Protein AF-A0A357A3L7-F1 (afdb_monomer_lite)

Radius of gyration: 9.81 Å; chains: 1; bounding box: 20×19×26 Å

pLDDT: mean 90.46, std 7.66, range [63.28, 96.69]

Structure (mmCIF, N/CA/C/O backbone):
data_AF-A0A357A3L7-F1
#
_entry.id   AF-A0A357A3L7-F1
#
loop_
_atom_site.group_PDB
_atom_site.id
_atom_site.type_symbol
_atom_site.label_atom_id
_atom_site.label_alt_id
_atom_site.label_comp_id
_atom_site.label_asym_id
_atom_site.label_entity_id
_atom_site.label_seq_id
_atom_site.pdbx_PDB_ins_code
_atom_site.Cartn_x
_atom_site.Cartn_y
_atom_site.Cartn_z
_atom_site.occupancy
_atom_site.B_iso_or_equiv
_atom_site.auth_seq_id
_atom_site.auth_comp_id
_atom_site.auth_asym_id
_atom_site.auth_atom_id
_atom_site.pdbx_PDB_model_num
ATOM 1 N N . THR A 1 1 ? -2.555 4.580 10.320 1.00 88.50 1 THR A N 1
ATOM 2 C CA . THR A 1 1 ? -3.163 4.205 11.613 1.00 88.50 1 THR A CA 1
ATOM 3 C C . THR A 1 1 ? -3.030 2.693 11.804 1.00 88.50 1 THR A C 1
ATOM 5 O O . THR A 1 1 ? -2.580 2.040 10.858 1.00 88.50 1 THR A O 1
ATOM 8 N N . PRO A 1 2 ? -3.339 2.114 12.979 1.00 95.00 2 PRO A N 1
ATOM 9 C CA . PRO A 1 2 ? -3.285 0.660 13.189 1.00 95.00 2 PRO A CA 1
ATOM 10 C C . PRO A 1 2 ? -4.119 -0.151 12.181 1.00 95.00 2 PRO A C 1
ATOM 12 O O . PRO A 1 2 ? -3.722 -1.246 11.790 1.00 95.00 2 PRO A O 1
ATOM 15 N N . GLU A 1 3 ? -5.225 0.410 11.696 1.00 95.69 3 GLU A N 1
ATOM 16 C CA . GLU A 1 3 ? -6.137 -0.212 10.728 1.00 95.69 3 GLU A CA 1
ATOM 17 C C . GLU A 1 3 ? -5.448 -0.443 9.377 1.00 95.69 3 GLU A C 1
ATOM 19 O O . GLU A 1 3 ? -5.545 -1.530 8.810 1.00 95.69 3 GLU A O 1
ATOM 24 N N . ILE A 1 4 ? -4.666 0.536 8.907 1.00 96.69 4 ILE A N 1
ATOM 25 C CA . ILE A 1 4 ? -3.872 0.425 7.671 1.00 96.69 4 ILE A CA 1
ATOM 26 C C . ILE A 1 4 ? -2.841 -0.697 7.799 1.00 96.69 4 ILE A C 1
ATOM 28 O O . ILE A 1 4 ? -2.691 -1.501 6.883 1.00 96.69 4 ILE A O 1
ATOM 32 N N . ALA A 1 5 ? -2.150 -0.771 8.941 1.00 96.44 5 ALA A N 1
ATOM 33 C CA . ALA A 1 5 ? -1.156 -1.812 9.184 1.00 96.44 5 ALA A CA 1
ATOM 34 C C . ALA A 1 5 ? -1.797 -3.208 9.214 1.00 96.44 5 ALA A C 1
ATOM 36 O O . ALA A 1 5 ? -1.278 -4.134 8.594 1.00 96.44 5 ALA A O 1
ATOM 37 N N . SER A 1 6 ? -2.955 -3.342 9.866 1.00 96.56 6 SER A N 1
ATOM 38 C CA . SER A 1 6 ? -3.734 -4.585 9.875 1.00 96.56 6 SER A CA 1
ATOM 39 C C . SER A 1 6 ? -4.154 -4.992 8.456 1.00 96.56 6 SER A C 1
ATOM 41 O O . SER A 1 6 ? -3.889 -6.114 8.021 1.00 96.56 6 SER A O 1
ATOM 43 N N . ARG A 1 7 ? -4.712 -4.051 7.682 1.00 94.81 7 ARG A N 1
ATOM 44 C CA . ARG A 1 7 ? -5.128 -4.276 6.291 1.00 94.81 7 ARG A CA 1
ATOM 45 C C . ARG A 1 7 ? -3.952 -4.672 5.395 1.00 9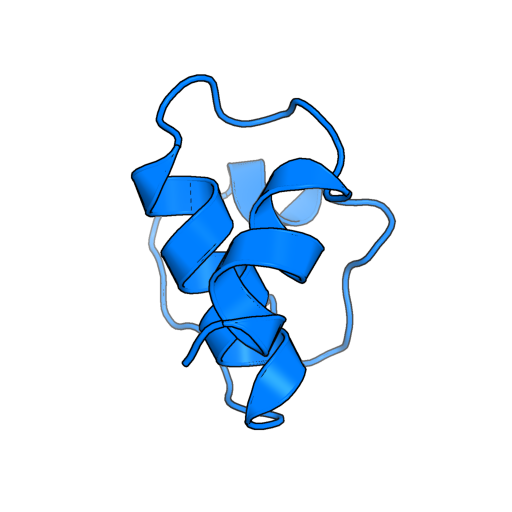4.81 7 ARG A C 1
ATOM 47 O O . ARG A 1 7 ? -4.079 -5.608 4.615 1.00 94.81 7 ARG A O 1
ATOM 54 N N . ALA A 1 8 ? -2.797 -4.019 5.519 1.00 96.00 8 ALA A N 1
ATOM 55 C CA . ALA A 1 8 ? -1.614 -4.302 4.700 1.00 96.00 8 ALA A CA 1
ATOM 56 C C . ALA A 1 8 ? -1.074 -5.734 4.866 1.00 96.00 8 ALA A C 1
ATOM 58 O O . ALA A 1 8 ? -0.467 -6.283 3.942 1.00 96.00 8 ALA A O 1
ATOM 59 N N . VAL A 1 9 ? -1.289 -6.347 6.033 1.00 95.12 9 VAL A N 1
ATOM 60 C CA . VAL A 1 9 ? -0.937 -7.752 6.298 1.00 95.12 9 VAL A CA 1
ATOM 61 C C . VAL A 1 9 ? -1.979 -8.715 5.720 1.00 95.12 9 VAL A C 1
ATOM 63 O O . VAL A 1 9 ? -1.626 -9.828 5.342 1.00 95.12 9 VAL A O 1
ATOM 66 N N . GLN A 1 10 ? -3.241 -8.291 5.620 1.00 94.25 10 GLN A N 1
ATOM 67 C CA . GLN A 1 10 ? -4.333 -9.082 5.040 1.00 94.25 10 GLN A CA 1
ATOM 68 C C . GLN A 1 10 ? -4.349 -9.066 3.507 1.00 94.25 10 GLN A C 1
ATOM 70 O O . GLN A 1 10 ? -4.958 -9.943 2.900 1.00 94.25 10 GLN A O 1
ATOM 75 N N . LEU A 1 11 ? -3.696 -8.081 2.883 1.00 93.88 11 LEU A N 1
ATOM 76 C CA . LEU A 1 11 ? -3.571 -8.001 1.432 1.00 93.88 11 LEU A CA 1
ATOM 77 C C . LEU A 1 11 ? -2.813 -9.202 0.858 1.00 93.88 11 LEU A C 1
ATOM 79 O O . LEU A 1 11 ? -1.819 -9.669 1.419 1.00 93.88 11 LEU A O 1
ATOM 83 N N . SER A 1 12 ? -3.232 -9.622 -0.333 1.00 93.56 12 SER A N 1
ATOM 84 C CA . SER A 1 12 ? -2.545 -10.640 -1.122 1.00 93.56 12 SER A CA 1
ATOM 85 C C . SER A 1 12 ? -1.034 -10.378 -1.248 1.00 93.56 12 SER A C 1
ATOM 87 O O . SER A 1 12 ? -0.574 -9.254 -1.475 1.00 93.56 12 SER A O 1
ATOM 89 N N . ALA A 1 13 ? -0.235 -11.444 -1.133 1.00 92.12 13 ALA A N 1
ATOM 90 C CA . ALA A 1 13 ? 1.230 -11.394 -1.119 1.00 92.12 13 ALA A CA 1
ATOM 91 C C . ALA A 1 13 ? 1.844 -11.204 -2.525 1.00 92.12 13 ALA A C 1
ATOM 93 O O . ALA A 1 13 ? 2.606 -12.040 -3.008 1.00 92.12 13 ALA A O 1
ATOM 94 N N . ILE A 1 14 ? 1.487 -10.110 -3.201 1.00 94.38 14 ILE A N 1
ATOM 95 C CA . ILE A 1 14 ? 1.961 -9.772 -4.552 1.00 94.38 14 ILE A CA 1
ATOM 96 C C . ILE A 1 14 ? 3.285 -9.016 -4.471 1.00 94.38 14 ILE A C 1
ATOM 98 O O . ILE A 1 14 ? 4.278 -9.446 -5.059 1.00 94.38 14 ILE A O 1
ATOM 102 N N . HIS A 1 15 ? 3.317 -7.940 -3.685 1.00 94.69 15 HIS A N 1
ATOM 103 C CA . HIS A 1 15 ? 4.554 -7.261 -3.320 1.00 94.69 15 HIS A CA 1
ATOM 104 C C . HIS A 1 15 ? 5.224 -7.949 -2.142 1.00 94.69 15 HIS A C 1
ATOM 106 O O . HIS A 1 15 ? 4.568 -8.302 -1.157 1.00 94.69 15 HIS A O 1
ATOM 112 N N . ARG A 1 16 ? 6.548 -8.105 -2.232 1.00 91.81 16 ARG A N 1
ATOM 113 C CA . ARG A 1 16 ? 7.375 -8.562 -1.108 1.00 91.81 16 ARG A CA 1
ATOM 114 C C . ARG A 1 16 ? 7.636 -7.437 -0.117 1.00 91.81 16 ARG A C 1
ATOM 116 O O . ARG A 1 16 ? 7.654 -7.710 1.081 1.00 91.81 16 ARG A O 1
ATOM 123 N N . ASP A 1 17 ? 7.794 -6.209 -0.609 1.00 94.69 17 ASP A N 1
ATOM 124 C CA . ASP A 1 17 ? 7.990 -5.045 0.242 1.00 94.69 17 ASP A CA 1
ATOM 125 C C . ASP A 1 17 ? 6.710 -4.780 1.062 1.00 94.69 17 ASP A C 1
ATOM 127 O O . ASP A 1 17 ? 5.624 -4.617 0.491 1.00 94.69 17 ASP A O 1
ATOM 131 N N . PRO A 1 18 ? 6.783 -4.785 2.405 1.00 93.94 18 PRO A N 1
ATOM 132 C CA . PRO A 1 18 ? 5.641 -4.431 3.235 1.00 93.94 18 PRO A CA 1
ATOM 133 C C . PRO A 1 18 ? 5.154 -2.993 3.004 1.00 93.94 18 PRO A C 1
ATOM 135 O O . PRO A 1 18 ? 3.962 -2.746 3.178 1.00 93.94 18 PRO A O 1
ATOM 138 N N . PHE A 1 19 ? 6.015 -2.055 2.595 1.00 95.19 19 PHE A N 1
ATOM 139 C CA . PHE A 1 19 ? 5.622 -0.662 2.374 1.00 95.19 19 PHE A CA 1
ATOM 140 C C . PHE A 1 19 ? 4.738 -0.483 1.140 1.00 95.19 19 PHE A C 1
ATOM 142 O O . PHE A 1 19 ? 3.788 0.296 1.205 1.00 95.19 19 PHE A O 1
ATOM 149 N N . ASP A 1 20 ? 4.939 -1.265 0.077 1.00 95.12 20 ASP A N 1
ATOM 150 C CA . ASP A 1 20 ? 4.020 -1.273 -1.069 1.00 95.12 20 ASP A CA 1
ATOM 151 C C . ASP A 1 20 ? 2.604 -1.648 -0.613 1.00 95.12 20 ASP A C 1
ATOM 153 O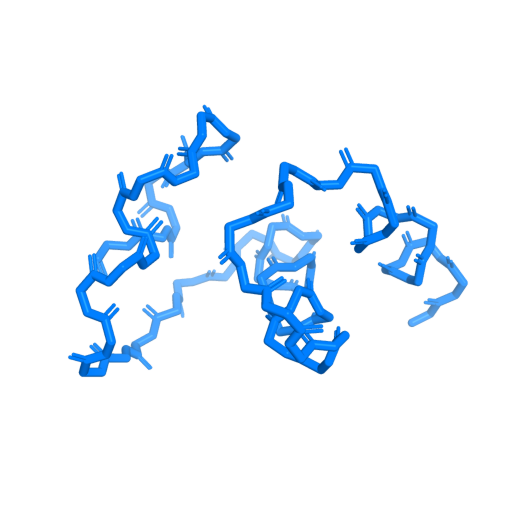 O . ASP A 1 20 ? 1.627 -0.958 -0.910 1.00 95.12 20 ASP A O 1
ATOM 157 N N . ARG A 1 21 ? 2.481 -2.696 0.215 1.00 95.12 21 ARG A N 1
ATOM 158 C CA . ARG A 1 21 ? 1.185 -3.099 0.785 1.00 95.12 21 ARG A CA 1
ATOM 159 C C . ARG A 1 21 ? 0.613 -2.048 1.737 1.00 95.12 21 ARG A C 1
ATOM 161 O O . ARG A 1 21 ? -0.604 -1.890 1.785 1.00 95.12 21 ARG A O 1
ATOM 168 N N . MET A 1 22 ? 1.454 -1.299 2.452 1.00 96.69 22 MET A N 1
ATOM 169 C CA . MET A 1 22 ? 1.009 -0.169 3.278 1.00 96.69 22 MET A CA 1
ATOM 170 C C . MET A 1 22 ? 0.432 0.971 2.430 1.00 96.69 22 MET A C 1
ATOM 172 O O . MET A 1 22 ? -0.603 1.530 2.796 1.00 96.69 22 MET A O 1
ATOM 176 N N . ILE A 1 23 ? 1.053 1.303 1.295 1.00 95.38 23 ILE A N 1
ATOM 177 C CA . ILE A 1 23 ? 0.563 2.338 0.371 1.00 95.38 23 ILE A CA 1
ATOM 178 C C . ILE A 1 23 ? -0.799 1.929 -0.202 1.00 95.38 23 ILE A C 1
ATOM 180 O O . ILE A 1 23 ? -1.747 2.713 -0.166 1.00 95.38 23 ILE A O 1
ATOM 184 N N . ILE A 1 24 ? -0.931 0.674 -0.639 1.00 94.31 24 ILE A N 1
ATOM 185 C CA . ILE A 1 24 ? -2.191 0.114 -1.152 1.00 94.31 24 ILE A CA 1
ATOM 186 C C . ILE A 1 24 ? -3.280 0.141 -0.080 1.00 94.31 24 ILE A C 1
ATOM 188 O O . ILE A 1 24 ? -4.386 0.621 -0.322 1.00 94.31 24 ILE A O 1
ATOM 192 N N . ALA A 1 25 ? -2.967 -0.348 1.121 1.00 95.25 25 ALA A N 1
ATOM 193 C CA . ALA A 1 25 ? -3.900 -0.349 2.238 1.00 95.25 25 ALA A CA 1
ATOM 194 C C . ALA A 1 25 ? -4.356 1.071 2.596 1.00 95.25 25 ALA A C 1
ATOM 196 O O . ALA A 1 25 ? -5.530 1.271 2.888 1.00 95.25 25 ALA A O 1
ATOM 197 N N . THR A 1 26 ? -3.458 2.056 2.517 1.00 95.44 26 THR A N 1
ATOM 198 C CA . THR A 1 26 ? -3.780 3.473 2.733 1.00 95.44 26 THR A CA 1
ATOM 199 C C . THR A 1 26 ? -4.751 3.987 1.671 1.00 95.44 26 THR A C 1
ATOM 201 O O . THR A 1 26 ? -5.755 4.606 2.015 1.00 95.44 26 THR A O 1
ATOM 204 N N . ALA A 1 27 ? -4.492 3.702 0.391 1.00 94.50 27 ALA A N 1
ATOM 205 C CA . ALA A 1 27 ? -5.365 4.110 -0.709 1.00 94.50 27 ALA A CA 1
ATOM 206 C C . ALA A 1 27 ? -6.776 3.514 -0.572 1.00 94.50 27 ALA A C 1
ATOM 208 O O . ALA A 1 27 ? -7.768 4.226 -0.714 1.00 94.50 27 ALA A O 1
ATOM 209 N N . ILE A 1 28 ? -6.871 2.231 -0.211 1.00 92.44 28 ILE A N 1
ATOM 210 C CA . ILE A 1 28 ? -8.152 1.570 0.059 1.00 92.44 28 ILE A CA 1
ATOM 211 C C . ILE A 1 28 ? -8.848 2.198 1.273 1.00 92.44 28 ILE A C 1
ATOM 213 O O . ILE A 1 28 ? -10.038 2.491 1.203 1.00 92.44 28 ILE A O 1
ATOM 217 N N . GLU A 1 29 ? -8.137 2.419 2.379 1.00 93.75 29 GLU A N 1
ATOM 218 C CA . GLU A 1 29 ? -8.732 2.932 3.620 1.00 93.75 29 GLU A CA 1
ATOM 219 C C . GLU A 1 29 ? -9.328 4.334 3.442 1.00 93.75 29 GLU A C 1
ATOM 221 O O . GLU A 1 29 ? -10.443 4.598 3.882 1.00 93.75 29 GLU A O 1
ATOM 226 N N . TYR A 1 30 ? -8.624 5.215 2.731 1.00 93.56 30 TYR A N 1
ATOM 227 C CA . TYR A 1 30 ? -9.074 6.589 2.489 1.00 93.56 30 TYR A CA 1
ATOM 228 C C . TYR A 1 30 ? -9.912 6.765 1.223 1.00 93.56 30 TYR A C 1
ATOM 230 O O . TYR A 1 30 ? -10.264 7.890 0.877 1.00 93.56 30 TYR A O 1
ATOM 238 N N . GLN A 1 31 ? -10.224 5.674 0.526 1.00 91.38 31 GLN A N 1
ATOM 239 C CA . GLN A 1 31 ? -10.908 5.703 -0.763 1.00 91.38 31 GLN A CA 1
ATOM 240 C C . GLN A 1 31 ? -10.224 6.635 -1.791 1.00 91.38 31 GLN A C 1
ATOM 242 O O . GLN A 1 31 ? -10.879 7.381 -2.518 1.00 91.38 31 GLN A O 1
ATOM 247 N N . ALA A 1 32 ? -8.889 6.625 -1.826 1.00 92.12 32 ALA A N 1
ATOM 248 C CA . ALA A 1 32 ? -8.075 7.533 -2.630 1.00 92.12 32 ALA A CA 1
ATOM 249 C C . ALA A 1 32 ? -7.523 6.845 -3.883 1.00 92.12 32 ALA A C 1
ATOM 251 O O . ALA A 1 32 ? -7.085 5.69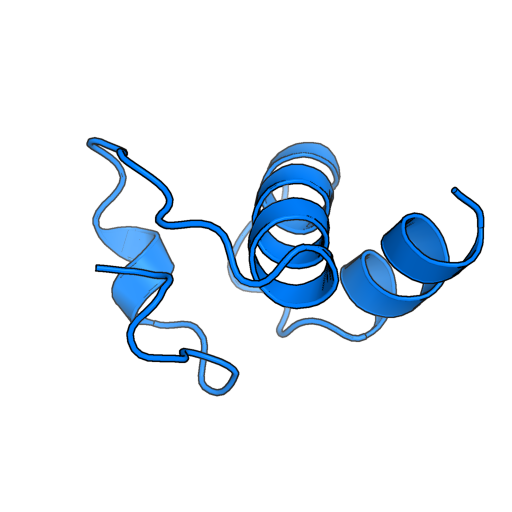8 -3.820 1.00 92.12 32 ALA A O 1
ATOM 252 N N . GLN A 1 33 ? -7.485 7.560 -5.011 1.00 92.31 33 GLN A N 1
ATOM 253 C CA . GLN A 1 33 ? -6.850 7.047 -6.225 1.00 92.31 33 GLN A CA 1
ATOM 254 C C . GLN A 1 33 ? -5.327 7.003 -6.070 1.00 92.31 33 GLN A C 1
ATOM 256 O O . GLN A 1 33 ? -4.700 8.003 -5.714 1.00 92.31 33 GLN A O 1
ATOM 261 N N . LEU A 1 34 ? -4.731 5.851 -6.370 1.00 91.19 34 LEU A N 1
ATOM 262 C CA . LEU A 1 34 ? -3.288 5.660 -6.326 1.00 91.19 34 LEU A CA 1
ATOM 263 C C . LEU A 1 34 ? -2.688 5.821 -7.724 1.00 91.19 34 LEU A C 1
ATOM 265 O O . LEU A 1 34 ? -2.857 4.963 -8.583 1.00 91.19 34 LEU A O 1
ATOM 269 N N . ALA A 1 35 ? -1.944 6.904 -7.936 1.00 91.88 35 ALA A N 1
ATOM 270 C CA . ALA A 1 35 ? -1.150 7.086 -9.144 1.00 91.88 35 ALA A CA 1
ATOM 271 C C . ALA A 1 35 ? 0.200 6.368 -8.996 1.00 91.88 35 ALA A C 1
ATOM 273 O O . ALA A 1 35 ? 0.990 6.702 -8.113 1.00 91.88 35 ALA A O 1
AT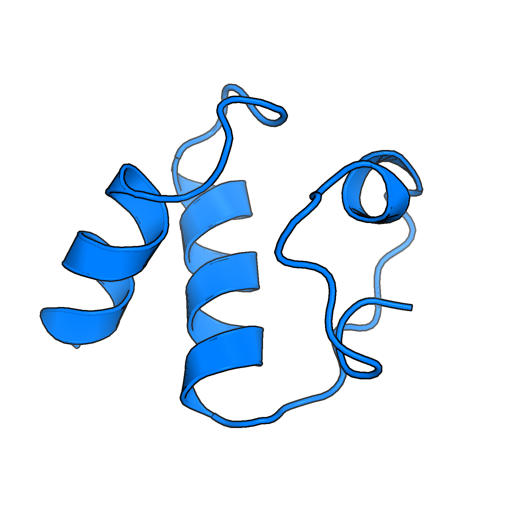OM 274 N N . THR A 1 36 ? 0.476 5.393 -9.861 1.00 90.44 36 THR A N 1
ATOM 275 C CA . THR A 1 36 ? 1.738 4.641 -9.854 1.00 90.44 36 THR A CA 1
ATOM 276 C C . THR A 1 36 ? 2.136 4.194 -11.260 1.00 90.44 36 THR A C 1
ATOM 278 O O . THR A 1 36 ? 1.290 4.019 -12.134 1.00 90.44 36 THR A O 1
ATOM 281 N N . ILE A 1 37 ? 3.439 4.003 -11.477 1.00 92.88 37 ILE A N 1
ATOM 282 C CA . ILE A 1 37 ? 3.976 3.349 -12.681 1.00 92.88 37 ILE A CA 1
ATOM 283 C C . ILE A 1 37 ? 4.060 1.826 -12.524 1.00 92.88 37 ILE A C 1
ATOM 285 O O . ILE A 1 37 ? 4.294 1.119 -13.504 1.00 92.88 37 ILE A O 1
ATOM 289 N N . ASP A 1 38 ? 3.892 1.313 -11.302 1.00 91.62 38 ASP A N 1
ATOM 290 C CA . ASP A 1 38 ? 3.897 -0.122 -11.061 1.00 91.62 38 ASP A CA 1
ATOM 291 C C . ASP A 1 38 ? 2.585 -0.756 -11.534 1.00 91.62 38 ASP A C 1
ATOM 293 O O . ASP A 1 38 ? 1.549 -0.693 -10.875 1.00 91.62 38 ASP A O 1
ATOM 297 N N . GLY A 1 39 ? 2.645 -1.433 -12.680 1.00 89.50 39 GLY A N 1
ATOM 298 C CA . GLY A 1 39 ? 1.511 -2.181 -13.214 1.00 89.50 39 GLY A CA 1
ATOM 299 C C . GLY A 1 39 ? 1.159 -3.435 -12.409 1.00 89.50 39 GLY A C 1
ATOM 300 O O . GLY A 1 39 ? 0.084 -4.003 -12.617 1.00 89.50 39 GLY A O 1
ATOM 301 N N . SER A 1 40 ? 2.022 -3.892 -11.494 1.00 90.88 40 SER A N 1
ATOM 302 C CA . SER A 1 40 ? 1.768 -5.095 -10.700 1.00 90.88 40 SER A CA 1
ATOM 303 C C . SER A 1 40 ? 0.609 -4.910 -9.712 1.00 90.88 40 SER A C 1
ATOM 305 O O . SER A 1 40 ? -0.086 -5.882 -9.400 1.00 90.88 40 SER A O 1
ATOM 307 N N . ILE A 1 41 ? 0.304 -3.659 -9.342 1.00 89.69 41 ILE A N 1
ATOM 308 C CA . ILE A 1 41 ? -0.871 -3.263 -8.556 1.00 89.69 41 ILE A CA 1
ATOM 309 C C . ILE A 1 41 ? -2.187 -3.807 -9.125 1.00 89.69 41 ILE A C 1
ATOM 311 O O . ILE A 1 41 ? -3.116 -4.145 -8.391 1.00 89.69 41 ILE A O 1
ATOM 315 N N . ARG A 1 42 ? -2.252 -3.981 -10.452 1.00 88.00 42 ARG A N 1
ATOM 316 C CA . ARG A 1 42 ? -3.434 -4.491 -11.154 1.00 88.00 42 ARG A CA 1
ATOM 317 C C . ARG A 1 42 ? -3.770 -5.936 -10.816 1.00 88.00 42 ARG A C 1
ATOM 319 O O . ARG A 1 42 ? -4.880 -6.367 -11.119 1.00 88.00 42 ARG A O 1
ATOM 326 N N . ARG A 1 43 ? -2.827 -6.662 -10.215 1.00 90.06 43 ARG A N 1
ATOM 327 C CA . ARG A 1 43 ? -2.947 -8.078 -9.861 1.00 90.06 43 ARG A CA 1
ATOM 328 C C . ARG A 1 43 ? -3.598 -8.305 -8.498 1.00 90.06 43 ARG A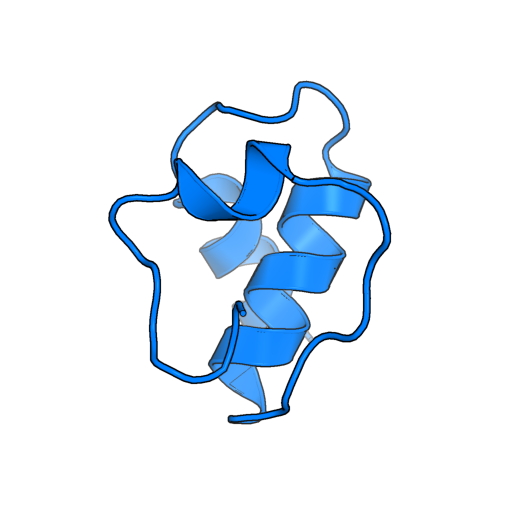 C 1
ATOM 330 O O . ARG A 1 43 ? -3.917 -9.453 -8.205 1.00 90.06 43 ARG A O 1
ATOM 337 N N . TYR A 1 44 ? -3.769 -7.268 -7.671 1.00 89.38 44 TYR A N 1
ATOM 338 C CA . TYR A 1 44 ? -4.455 -7.410 -6.385 1.00 89.38 44 TYR A CA 1
ATOM 339 C C . TYR A 1 44 ? -5.912 -7.814 -6.622 1.00 89.38 44 TYR A C 1
ATOM 341 O O . TYR A 1 44 ? -6.598 -7.119 -7.361 1.00 89.38 44 TYR A O 1
ATOM 349 N N . PRO A 1 45 ? -6.415 -8.919 -6.049 1.00 87.19 45 PRO A N 1
ATOM 350 C CA . PRO A 1 45 ? -7.839 -9.243 -6.124 1.00 87.19 45 PRO A CA 1
ATOM 351 C C . PRO A 1 45 ? -8.695 -8.253 -5.326 1.00 87.19 45 PRO A C 1
ATOM 353 O O . PRO A 1 45 ? -9.855 -8.036 -5.652 1.00 87.19 45 PRO A O 1
ATOM 356 N N . GLU A 1 46 ? -8.109 -7.597 -4.325 1.00 85.94 46 GLU A N 1
ATOM 357 C CA . GLU A 1 46 ? -8.725 -6.538 -3.526 1.00 85.94 46 GLU A CA 1
ATOM 358 C C . GLU A 1 46 ? -8.771 -5.194 -4.278 1.00 85.94 46 GLU A C 1
ATOM 360 O O . GLU A 1 46 ? -8.994 -4.147 -3.666 1.00 85.94 46 GLU A O 1
ATOM 365 N N . ARG A 1 47 ? -8.535 -5.205 -5.601 1.00 70.38 47 ARG A N 1
ATOM 366 C CA . ARG A 1 47 ? -8.584 -4.003 -6.428 1.00 70.38 47 ARG A CA 1
ATOM 367 C C . ARG A 1 47 ? -9.973 -3.396 -6.393 1.00 70.38 47 ARG A C 1
ATOM 369 O O . ARG A 1 47 ? -10.946 -3.992 -6.844 1.00 70.38 47 ARG A O 1
ATOM 376 N N . THR A 1 48 ? -10.031 -2.171 -5.910 1.00 70.25 48 THR A N 1
ATOM 377 C CA . THR A 1 48 ? -11.136 -1.249 -6.145 1.00 70.25 48 THR A CA 1
ATOM 378 C C . THR A 1 48 ? -10.791 -0.348 -7.330 1.00 70.25 48 THR A C 1
ATOM 380 O O . THR A 1 48 ? -9.643 -0.309 -7.781 1.00 70.25 48 THR A O 1
ATOM 383 N N . ASP A 1 49 ? -11.754 0.448 -7.799 1.00 76.12 49 ASP A N 1
ATOM 384 C CA . ASP A 1 49 ? -11.542 1.479 -8.834 1.00 76.12 49 ASP A CA 1
ATOM 385 C C . ASP A 1 49 ? -10.508 2.556 -8.434 1.00 76.12 49 ASP A C 1
ATOM 387 O O . ASP A 1 49 ? -10.159 3.441 -9.209 1.00 76.12 49 ASP A O 1
ATOM 391 N N . LEU A 1 50 ? -10.006 2.481 -7.205 1.00 73.88 50 LEU A N 1
ATOM 392 C CA . LEU A 1 50 ? -8.991 3.346 -6.623 1.00 73.88 50 LEU A CA 1
ATOM 393 C C . LEU A 1 50 ? -7.563 2.937 -7.006 1.00 73.88 50 LEU A C 1
ATOM 395 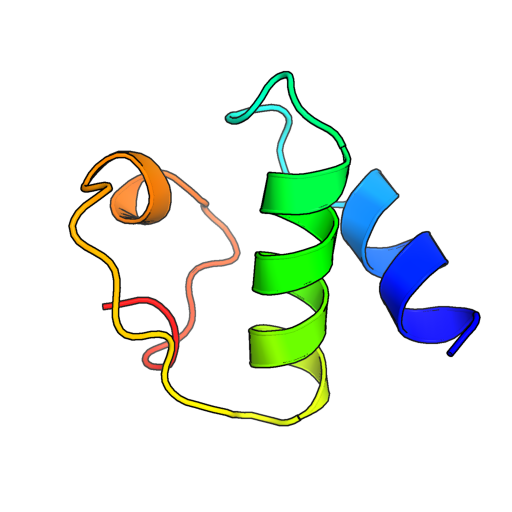O O . LEU A 1 50 ? -6.645 3.749 -6.937 1.00 73.88 50 LEU A O 1
ATOM 399 N N . LEU A 1 51 ? -7.369 1.679 -7.402 1.00 70.62 51 LEU A N 1
ATOM 400 C CA . LEU A 1 51 ? -6.079 1.106 -7.777 1.00 70.62 51 LEU A CA 1
ATOM 401 C C . LEU A 1 51 ? -6.093 0.874 -9.299 1.00 70.62 51 LEU A C 1
ATOM 403 O O . LEU A 1 51 ? -6.408 -0.226 -9.769 1.00 70.62 51 LEU A O 1
ATOM 407 N N . MET A 1 52 ? -5.837 1.939 -10.070 1.00 63.28 52 MET A N 1
ATOM 408 C CA . MET A 1 52 ? -5.839 1.928 -11.545 1.00 63.28 52 MET A CA 1
ATOM 409 C C . MET A 1 52 ? -4.440 1.802 -12.140 1.00 63.28 52 MET A C 1
ATOM 411 O O . MET A 1 52 ? -3.510 2.454 -11.637 1.00 63.28 52 MET A O 1
#

Foldseek 3Di:
DVQLLVQLVVWDPQDPDSVVSSVVSVCVVVVAADDDPDPSLVVTPPDDVSRD

Secondary structure (DSSP, 8-state):
-HHHHHHHHHS-TT-SSHHHHHHHHHHHHTT-----S-GGGGG-TT--TT--

Sequence (52 aa):
TPEIASRAVQLSAIHRDPFDRMIIATAIEYQAQLATIDGSIRRYPERTDLLM